Protein AF-A0AAD7H8D3-F1 (afdb_monomer_lite)

Sequence (164 aa):
MPPPRSPSPEPQPSSPSSSHLSPALSASSADGLLRPGVLNLGSTLPSRDCRSNPPMERGTEEVPCKGLQLVFPLGENHHIGYPFGLHSHRSLPWDYYSEGDRFYLRSTTCSKTTSADSAICSKCNKIRNNDIFKNIVDRIAHGVNENTLLMYYPIGGLVTKIRR

Foldseek 3Di:
DDDDDDDDDDDDDDDDDDDDDDDDDDDDDDDDDDDDDDDDDDDDDDDDDPPPDPPPPPPQDKDFAQFAWDDFDPPDACQQQFLPLCVVVDDDQWDWDDDPRIIHTAGPPAPRIDGPVDNHDPRSVCCVVDPVSVVSNVCRVPNDDPPDDSSSHGNNRVVVVVVD

Radius of gyration: 29.42 Å; chains: 1; bounding box: 66×77×77 Å

Structure (mmCIF, N/CA/C/O backbone):
data_AF-A0AAD7H8D3-F1
#
_entry.id   AF-A0AAD7H8D3-F1
#
loop_
_atom_site.group_PDB
_atom_site.id
_atom_site.type_symbol
_atom_site.label_atom_id
_atom_site.label_alt_id
_atom_site.label_comp_id
_atom_site.label_asym_id
_atom_site.label_entity_id
_atom_site.label_seq_id
_atom_site.pdbx_PDB_ins_code
_atom_site.Cartn_x
_atom_site.Cartn_y
_atom_site.Cartn_z
_atom_site.occupancy
_atom_site.B_iso_or_equiv
_atom_site.auth_seq_id
_atom_site.auth_comp_id
_atom_site.auth_asym_id
_atom_site.auth_atom_id
_atom_site.pdbx_PDB_model_num
ATOM 1 N N . MET A 1 1 ? 23.501 32.702 -41.544 1.00 57.81 1 MET A N 1
ATOM 2 C CA . MET A 1 1 ? 22.822 31.839 -40.551 1.00 57.81 1 MET A CA 1
ATOM 3 C C . MET A 1 1 ? 21.992 30.821 -41.319 1.00 57.81 1 MET A C 1
ATOM 5 O O . MET A 1 1 ? 21.216 31.256 -42.161 1.00 57.81 1 MET A O 1
ATOM 9 N N . PRO A 1 2 ? 22.203 29.509 -41.138 1.00 61.38 2 PRO A N 1
ATOM 10 C CA . PRO A 1 2 ? 21.401 28.496 -41.819 1.00 61.38 2 PRO A CA 1
ATOM 11 C C . PRO A 1 2 ? 19.990 28.406 -41.202 1.00 61.38 2 PRO A C 1
ATOM 13 O O . PRO A 1 2 ? 19.844 28.661 -40.004 1.00 61.38 2 PRO A O 1
ATOM 16 N N . PRO A 1 3 ? 18.957 28.067 -41.995 1.00 70.81 3 PRO A N 1
ATOM 17 C CA . PRO A 1 3 ? 17.587 27.961 -41.504 1.00 70.81 3 PRO A CA 1
ATOM 18 C C . PRO A 1 3 ? 17.390 26.724 -40.605 1.00 70.81 3 PRO A C 1
ATOM 20 O O . PRO A 1 3 ? 18.107 25.728 -40.755 1.00 70.81 3 PRO A O 1
ATOM 23 N N . PRO A 1 4 ? 16.417 26.768 -39.676 1.00 64.62 4 PRO A N 1
ATOM 24 C CA . PRO A 1 4 ? 16.114 25.651 -38.789 1.00 64.62 4 PRO A CA 1
ATOM 25 C C . PRO A 1 4 ? 15.555 24.460 -39.580 1.00 64.62 4 PRO A C 1
ATOM 27 O O . PRO A 1 4 ? 14.672 24.614 -40.423 1.00 64.62 4 PRO A O 1
ATOM 30 N N . ARG A 1 5 ? 16.084 23.261 -39.306 1.00 72.00 5 ARG A N 1
ATOM 31 C CA . ARG A 1 5 ? 15.599 22.003 -39.891 1.00 72.00 5 ARG A CA 1
ATOM 32 C C . ARG A 1 5 ? 14.234 21.641 -39.308 1.00 72.00 5 ARG A C 1
ATOM 34 O O . ARG A 1 5 ? 14.052 21.670 -38.094 1.00 72.00 5 ARG A O 1
ATOM 41 N N . SER A 1 6 ? 13.308 21.264 -40.184 1.00 77.19 6 SER A N 1
ATOM 42 C CA . SER A 1 6 ? 11.992 20.741 -39.816 1.00 77.19 6 SER A CA 1
ATOM 43 C C . SER A 1 6 ? 12.104 19.410 -39.053 1.00 77.19 6 SER A C 1
ATOM 45 O O . SER A 1 6 ? 12.984 18.603 -39.374 1.00 77.19 6 SER A O 1
ATOM 47 N N . PRO A 1 7 ? 11.229 19.159 -38.062 1.00 70.25 7 PRO A N 1
ATOM 48 C CA . PRO A 1 7 ? 11.224 17.910 -37.308 1.00 70.25 7 PRO A CA 1
ATOM 49 C C . PRO A 1 7 ? 10.750 16.733 -38.175 1.00 70.25 7 PRO A C 1
ATOM 51 O O . PRO A 1 7 ? 9.830 16.869 -38.981 1.00 70.25 7 PRO A O 1
ATOM 54 N N . SER A 1 8 ? 11.408 15.581 -38.014 1.00 77.44 8 SER A N 1
ATOM 55 C CA . SER A 1 8 ? 11.039 14.323 -38.677 1.00 77.44 8 SER A CA 1
ATOM 56 C C . SER A 1 8 ? 9.802 13.688 -38.028 1.00 77.44 8 SER A C 1
ATOM 58 O O . SER A 1 8 ? 9.635 13.825 -36.815 1.00 77.44 8 SER A O 1
ATOM 60 N N . PRO A 1 9 ? 8.951 12.990 -38.802 1.00 71.44 9 PRO A N 1
ATOM 61 C CA . PRO A 1 9 ? 7.746 12.356 -38.281 1.00 71.44 9 PRO A CA 1
ATOM 62 C C . PRO A 1 9 ? 8.065 11.155 -37.378 1.00 71.44 9 PRO A C 1
ATOM 64 O O . PRO A 1 9 ? 8.954 10.352 -37.664 1.00 71.44 9 PRO A O 1
ATOM 67 N N . GLU A 1 10 ? 7.309 11.063 -36.286 1.00 72.69 10 GLU A N 1
ATOM 68 C CA . GLU A 1 10 ? 7.399 10.047 -35.237 1.00 72.69 10 GLU A CA 1
ATOM 69 C C . GLU A 1 10 ? 6.831 8.692 -35.720 1.00 72.69 10 GLU A C 1
ATOM 71 O O . GLU A 1 10 ? 5.764 8.669 -36.344 1.00 72.69 10 GLU A O 1
ATOM 76 N N . PRO A 1 11 ? 7.512 7.555 -35.476 1.00 64.94 11 PRO A N 1
ATOM 77 C CA . PRO A 1 11 ? 7.037 6.246 -35.912 1.00 64.94 11 PRO A CA 1
ATOM 78 C C . PRO A 1 11 ? 5.901 5.733 -35.015 1.00 64.94 11 PRO A C 1
ATOM 80 O O . PRO A 1 11 ? 6.026 5.690 -33.792 1.00 64.94 11 PRO A O 1
ATOM 83 N N . GLN A 1 12 ? 4.794 5.305 -35.629 1.00 67.69 12 GLN A N 1
ATOM 84 C CA . GLN A 1 12 ? 3.650 4.742 -34.909 1.00 67.69 12 GLN A CA 1
ATOM 85 C C . GLN A 1 12 ? 3.912 3.298 -34.435 1.00 67.69 12 GLN A C 1
ATOM 87 O O . GLN A 1 12 ? 4.454 2.498 -35.203 1.00 67.69 12 GLN A O 1
ATOM 92 N N . PRO A 1 13 ? 3.489 2.926 -33.210 1.00 60.50 13 PRO A N 1
ATOM 93 C CA . PRO A 1 13 ? 3.634 1.567 -32.699 1.00 60.50 13 PRO A CA 1
ATOM 94 C C . PRO A 1 13 ? 2.589 0.614 -33.297 1.00 60.50 13 PRO A C 1
ATOM 96 O O . PRO A 1 13 ? 1.386 0.882 -33.294 1.00 60.50 13 PRO A O 1
ATOM 99 N N . SER A 1 14 ? 3.063 -0.530 -33.788 1.00 67.38 14 SER A N 1
ATOM 100 C CA . SER A 1 14 ? 2.260 -1.642 -34.292 1.00 67.38 14 SER A CA 1
ATOM 101 C C . SER A 1 14 ? 1.615 -2.442 -33.152 1.00 67.38 14 SER A C 1
ATOM 103 O O . SER A 1 14 ? 2.239 -2.748 -32.137 1.00 67.38 14 SER A O 1
ATOM 105 N N . SER A 1 15 ? 0.337 -2.785 -33.321 1.00 62.00 15 SER A N 1
ATOM 106 C CA . SER A 1 15 ? -0.460 -3.552 -32.356 1.00 62.00 15 SER A CA 1
ATOM 107 C C . SER A 1 15 ? -0.058 -5.038 -32.314 1.00 62.00 15 SER A C 1
ATOM 109 O O . SER A 1 15 ? 0.189 -5.621 -33.373 1.00 62.00 15 SER A O 1
ATOM 111 N N . PRO A 1 16 ? -0.051 -5.699 -31.140 1.00 58.41 16 PRO A N 1
ATOM 112 C CA . PRO A 1 16 ? 0.178 -7.138 -31.060 1.00 58.41 16 PRO A CA 1
ATOM 113 C C . PRO A 1 16 ? -1.089 -7.955 -31.364 1.00 58.41 16 PRO A C 1
ATOM 115 O O . PRO A 1 16 ? -2.192 -7.648 -30.910 1.00 58.41 16 PRO A O 1
ATOM 118 N N . SER A 1 17 ? -0.891 -9.027 -32.135 1.00 51.94 17 SER A N 1
ATOM 119 C CA . SER A 1 17 ? -1.899 -10.017 -32.527 1.00 51.94 17 SER A CA 1
ATOM 120 C C . SER A 1 17 ? -2.331 -10.896 -31.347 1.00 51.94 17 SER A C 1
ATOM 122 O O . SER A 1 17 ? -1.497 -11.477 -30.656 1.00 51.94 17 SER A O 1
ATOM 124 N N . SER A 1 18 ? -3.645 -11.023 -31.148 1.00 52.94 18 SER A N 1
ATOM 125 C CA . SER A 1 18 ? -4.264 -11.983 -30.225 1.00 52.94 18 SER A CA 1
ATOM 126 C C . SER A 1 18 ? -4.347 -13.365 -30.857 1.00 52.94 18 SER A C 1
ATOM 128 O O . SER A 1 18 ? -4.858 -13.491 -31.968 1.00 52.94 18 SER A O 1
ATOM 130 N N . SER A 1 19 ? -3.938 -14.404 -30.125 1.00 53.53 19 SER A N 1
ATOM 131 C CA . SER A 1 19 ? -4.224 -15.781 -30.532 1.00 53.53 19 SER A CA 1
ATOM 132 C C . SER A 1 19 ? -4.424 -16.730 -29.340 1.00 53.53 19 SER A C 1
ATOM 134 O O . SER A 1 19 ? -3.550 -16.859 -28.492 1.00 53.53 19 SER A O 1
ATOM 136 N N . HIS A 1 20 ? -5.560 -17.437 -29.399 1.00 45.66 20 HIS A N 1
ATOM 137 C CA . HIS A 1 20 ? -5.840 -18.805 -28.927 1.00 45.66 20 HIS A CA 1
ATOM 138 C C . HIS A 1 20 ? -6.206 -19.106 -27.454 1.00 45.66 20 HIS A C 1
ATOM 140 O O . HIS A 1 20 ? -5.366 -19.333 -26.595 1.00 45.66 20 HIS A O 1
ATOM 146 N N . LEU A 1 21 ? -7.531 -19.172 -27.233 1.00 43.06 21 LEU A N 1
ATOM 147 C CA . LEU A 1 21 ? -8.365 -20.369 -26.959 1.00 43.06 21 LEU A CA 1
ATOM 148 C C . LEU A 1 21 ? -7.903 -21.437 -25.932 1.00 43.06 21 LEU A C 1
ATOM 150 O O . LEU A 1 21 ? -6.868 -22.075 -26.080 1.00 43.06 21 LEU A O 1
ATOM 154 N N . SER A 1 22 ? -8.803 -21.683 -24.965 1.00 44.03 22 SER A N 1
ATOM 155 C CA . SER A 1 22 ? -8.887 -22.753 -23.939 1.00 44.03 22 SER A CA 1
ATOM 156 C C . SER A 1 22 ? -9.040 -24.184 -24.528 1.00 44.03 22 SER A C 1
ATOM 158 O O . SER A 1 22 ? -9.211 -24.280 -25.745 1.00 44.03 22 SER A O 1
ATOM 160 N N . PRO A 1 23 ? -9.052 -25.302 -23.742 1.00 52.81 23 PRO A N 1
ATOM 161 C CA . PRO A 1 23 ? -10.230 -25.683 -22.926 1.00 52.81 23 PRO A CA 1
ATOM 162 C C . PRO A 1 23 ? -9.990 -26.558 -21.657 1.00 52.81 23 PRO A C 1
ATOM 164 O O . PRO A 1 23 ? -8.878 -26.929 -21.299 1.00 52.81 23 PRO A O 1
ATOM 167 N N . ALA A 1 24 ? -11.120 -26.833 -20.992 1.00 48.88 24 ALA A N 1
ATOM 168 C CA . ALA A 1 24 ? -11.389 -27.468 -19.697 1.00 48.88 24 ALA A CA 1
ATOM 169 C C . ALA A 1 24 ? -11.235 -29.005 -19.598 1.00 48.88 24 ALA A C 1
ATOM 171 O O . ALA A 1 24 ? -11.284 -29.695 -20.610 1.00 48.88 24 ALA A O 1
ATOM 172 N N . LEU A 1 25 ? -11.212 -29.522 -18.353 1.00 43.22 25 LEU A N 1
ATOM 173 C CA . LEU A 1 25 ? -11.571 -30.897 -17.935 1.00 43.22 25 LEU A CA 1
ATOM 174 C C . LEU A 1 25 ? -12.225 -30.827 -16.525 1.00 43.22 25 LEU A C 1
ATOM 176 O O . LEU A 1 25 ? -11.619 -30.268 -15.616 1.00 43.22 25 LEU A O 1
ATOM 180 N N . SER A 1 26 ? -13.540 -31.074 -16.381 1.00 39.09 26 SER A N 1
ATOM 181 C CA . SER A 1 26 ? -14.230 -32.349 -16.021 1.00 39.09 26 SER A CA 1
ATOM 182 C C . SER A 1 26 ? -14.146 -32.695 -14.515 1.00 39.09 26 SER A C 1
ATOM 184 O O . SER A 1 26 ? -13.050 -32.862 -14.002 1.00 39.09 26 SER A O 1
ATOM 186 N N . ALA A 1 27 ? -15.245 -32.588 -13.737 1.00 37.81 27 ALA A N 1
ATOM 187 C CA . ALA A 1 27 ? -16.221 -33.648 -13.349 1.00 37.81 27 ALA A CA 1
ATOM 188 C C . ALA A 1 27 ? -15.572 -34.786 -12.515 1.00 37.81 27 ALA A C 1
ATOM 190 O O . ALA A 1 27 ? -14.483 -35.216 -12.850 1.00 37.81 27 ALA A O 1
ATOM 191 N N . SER A 1 28 ? -16.106 -35.395 -11.451 1.00 40.06 28 SER A N 1
ATOM 192 C CA . SER A 1 28 ? -17.430 -35.566 -10.836 1.00 40.06 28 SER A CA 1
ATOM 193 C C . SER A 1 28 ? -17.193 -36.275 -9.479 1.00 40.06 28 SER A C 1
ATOM 195 O O . SER A 1 28 ? -16.162 -36.937 -9.345 1.00 40.06 28 SER A O 1
ATOM 197 N N . SER A 1 29 ? -18.119 -36.223 -8.514 1.00 40.94 29 SER A N 1
ATOM 198 C CA . SER A 1 29 ? -18.675 -37.433 -7.860 1.00 40.94 29 SER A CA 1
ATOM 199 C C . SER A 1 29 ? -19.626 -37.076 -6.719 1.00 40.94 29 SER A C 1
ATOM 201 O O . SER A 1 29 ? -19.278 -36.366 -5.776 1.00 40.94 29 SER A O 1
ATOM 203 N N . ALA A 1 30 ? -20.839 -37.596 -6.863 1.00 44.75 30 ALA A N 1
ATOM 204 C CA . ALA A 1 30 ? -21.913 -37.623 -5.893 1.00 44.75 30 ALA A CA 1
ATOM 205 C C . ALA A 1 30 ? -21.845 -38.903 -5.035 1.00 44.75 30 ALA A C 1
ATOM 207 O O . ALA A 1 30 ? -21.009 -39.775 -5.258 1.00 44.75 30 ALA A O 1
ATOM 208 N N . ASP A 1 31 ? -22.819 -38.988 -4.131 1.00 39.28 31 ASP A N 1
ATOM 209 C CA . ASP A 1 31 ? -23.344 -40.169 -3.441 1.00 39.28 31 ASP A CA 1
ATOM 210 C C . ASP A 1 31 ? -22.782 -40.543 -2.063 1.00 39.28 31 ASP A C 1
ATOM 212 O O . ASP A 1 31 ? -21.634 -40.926 -1.864 1.00 39.28 31 ASP A O 1
ATOM 216 N N . GLY A 1 32 ? -23.697 -40.467 -1.092 1.00 38.75 32 GLY A N 1
ATOM 217 C CA . GLY A 1 32 ? -23.518 -40.862 0.300 1.00 38.75 32 GLY A CA 1
ATOM 218 C C . GLY A 1 32 ? -24.808 -40.710 1.110 1.00 38.75 32 GLY A C 1
ATOM 219 O O . GLY A 1 32 ? -24.802 -40.129 2.191 1.00 38.75 32 GLY A O 1
ATOM 220 N N . LEU A 1 33 ? -25.934 -41.181 0.565 1.00 47.28 33 LEU A N 1
ATOM 221 C CA . LEU A 1 33 ? -27.169 -41.443 1.311 1.00 47.28 33 LEU A CA 1
ATOM 222 C C . LEU A 1 33 ? -26.961 -42.663 2.216 1.00 47.28 33 LEU A C 1
ATOM 224 O O . LEU A 1 33 ? -26.525 -43.691 1.714 1.00 47.28 33 LEU A O 1
ATOM 228 N N . LEU A 1 34 ? -27.333 -42.556 3.500 1.00 44.19 34 LEU A N 1
ATOM 229 C CA . LEU A 1 34 ? -28.032 -43.587 4.294 1.00 44.19 34 LEU A CA 1
ATOM 230 C C . LEU A 1 34 ? -28.305 -43.067 5.725 1.00 44.19 34 LEU A C 1
ATOM 232 O O . LEU A 1 34 ? -27.407 -42.952 6.553 1.00 44.19 34 LEU A O 1
ATOM 236 N N . ARG A 1 35 ? -29.581 -42.776 6.018 1.00 49.53 35 ARG A N 1
ATOM 237 C CA . ARG A 1 35 ? -30.167 -42.780 7.377 1.00 49.53 35 ARG A CA 1
ATOM 238 C C . ARG A 1 35 ? -30.917 -44.102 7.547 1.00 49.53 35 ARG A C 1
ATOM 240 O O . ARG A 1 35 ? -31.523 -44.551 6.573 1.00 49.53 35 ARG A O 1
ATOM 247 N N . PRO A 1 36 ? -30.955 -44.684 8.757 1.00 47.84 36 PRO A N 1
ATOM 248 C CA . PRO A 1 36 ? -32.278 -44.994 9.324 1.00 47.84 36 PRO A CA 1
ATOM 249 C C . PRO A 1 36 ? -32.379 -44.987 10.868 1.00 47.84 36 PRO A C 1
ATOM 251 O O . PRO A 1 36 ? -31.432 -45.333 11.565 1.00 47.84 36 PRO A O 1
ATOM 254 N N . GLY A 1 37 ? -33.602 -44.716 11.359 1.00 37.62 37 GLY A N 1
ATOM 255 C CA . GLY A 1 37 ? -34.112 -45.044 12.710 1.00 37.62 37 GLY A CA 1
ATOM 256 C C . GLY A 1 37 ? -33.618 -44.119 13.832 1.00 37.62 37 GLY A C 1
ATOM 257 O O . GLY A 1 37 ? -32.506 -43.632 13.777 1.00 37.62 37 GLY A O 1
ATOM 258 N N . VAL A 1 38 ? -34.354 -43.792 14.896 1.00 46.44 38 VAL A N 1
ATOM 259 C CA . VAL A 1 38 ? -35.395 -44.531 15.621 1.00 46.44 38 VAL A CA 1
ATOM 260 C C . VAL A 1 38 ? -36.276 -43.526 16.390 1.00 46.44 38 VAL A C 1
ATOM 262 O O . VAL A 1 38 ? -35.802 -42.491 16.856 1.00 46.44 38 VAL A O 1
ATOM 265 N N . LEU A 1 39 ? -37.567 -43.847 16.503 1.00 47.25 39 LEU A N 1
ATOM 266 C CA . LEU A 1 39 ? -38.576 -43.188 17.335 1.00 47.25 39 LEU A CA 1
ATOM 267 C C . LEU A 1 39 ? -38.239 -43.345 18.826 1.00 47.25 39 LEU A C 1
ATOM 269 O O . LEU A 1 39 ? -37.993 -44.467 19.259 1.00 47.25 39 LEU A O 1
ATOM 273 N N . ASN A 1 40 ? -38.350 -42.289 19.639 1.00 43.34 40 ASN A N 1
ATOM 274 C CA . ASN A 1 40 ? -38.779 -42.518 21.016 1.00 43.34 40 ASN A CA 1
ATOM 275 C C . ASN A 1 40 ? -39.572 -41.368 21.635 1.00 43.34 40 ASN A C 1
ATOM 277 O O . ASN A 1 40 ? -39.288 -40.186 21.450 1.00 43.34 40 ASN A O 1
ATOM 281 N N . LEU A 1 41 ? -40.611 -41.808 22.332 1.00 44.28 41 LEU A N 1
ATOM 282 C CA . LEU A 1 41 ? -41.749 -41.088 22.865 1.00 44.28 41 LEU A CA 1
ATOM 283 C C . LEU A 1 41 ? -41.516 -40.838 24.362 1.00 44.28 41 LEU A C 1
ATOM 285 O O . LEU A 1 41 ? -41.131 -41.756 25.076 1.00 44.28 41 LEU A O 1
ATOM 289 N N . GLY A 1 42 ? -41.845 -39.634 24.833 1.00 44.81 42 GLY A N 1
ATOM 290 C CA . GLY A 1 42 ? -42.304 -39.390 26.203 1.00 44.81 42 GLY A CA 1
ATOM 291 C C . GLY A 1 42 ? -41.255 -39.362 27.316 1.00 44.81 42 GLY A C 1
ATOM 292 O O . GLY A 1 42 ? -40.789 -40.390 27.787 1.00 44.81 42 GLY A O 1
ATOM 293 N N . SER A 1 43 ? -41.003 -38.166 27.849 1.00 41.62 43 SER A N 1
ATOM 294 C CA . SER A 1 43 ? -40.701 -37.951 29.272 1.00 41.62 43 SER A CA 1
ATOM 295 C C . SER A 1 43 ? -40.965 -36.486 29.606 1.00 41.62 43 SER A C 1
ATOM 297 O O . SER A 1 43 ? -40.152 -35.603 29.342 1.00 41.62 43 SER A O 1
ATOM 299 N N . THR A 1 44 ? -42.156 -36.236 30.137 1.00 49.25 44 THR A N 1
ATOM 300 C CA . THR A 1 44 ? -42.629 -34.958 30.664 1.00 49.25 44 THR A CA 1
ATOM 301 C C . THR A 1 44 ? -41.737 -34.533 31.831 1.00 49.25 44 THR A C 1
ATOM 303 O O . THR A 1 44 ? -41.736 -35.183 32.875 1.00 49.25 44 THR A O 1
ATOM 306 N N . LEU A 1 45 ? -40.973 -33.452 31.663 1.00 57.00 45 LEU A N 1
ATOM 307 C CA . LEU A 1 45 ? -40.253 -32.801 32.758 1.00 57.00 45 LEU A CA 1
ATOM 308 C C . L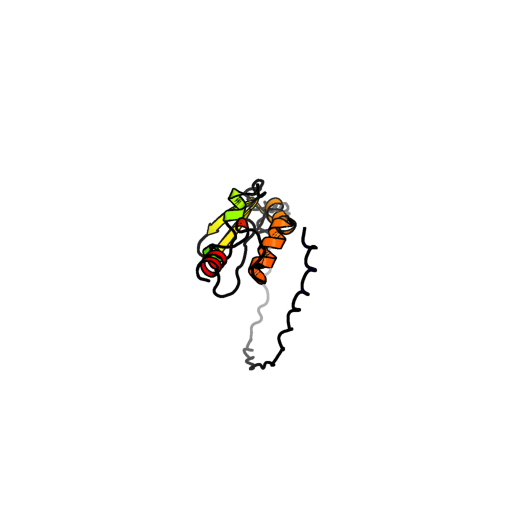EU A 1 45 ? -41.076 -31.624 33.302 1.00 57.00 45 LEU A C 1
ATOM 310 O O . LEU A 1 45 ? -41.753 -30.941 32.529 1.00 57.00 45 LEU A O 1
ATOM 314 N N . PRO A 1 46 ? -41.039 -31.383 34.623 1.00 48.28 46 PRO A N 1
ATOM 315 C CA . PRO A 1 46 ? -41.822 -30.337 35.257 1.00 48.28 46 PRO A CA 1
ATOM 316 C C . PRO A 1 46 ? -41.364 -28.953 34.796 1.00 48.28 46 PRO A C 1
ATOM 318 O O . PRO A 1 46 ? -40.173 -28.636 34.782 1.00 48.28 46 PRO A O 1
ATOM 321 N N . SER A 1 47 ? -42.368 -28.149 34.447 1.00 54.91 47 SER A N 1
ATOM 322 C CA . SER A 1 47 ? -42.316 -26.724 34.140 1.00 54.91 47 SER A CA 1
ATOM 323 C C . SER A 1 47 ? -41.448 -25.979 35.154 1.00 54.91 47 SER A C 1
ATOM 325 O O . SER A 1 47 ? -41.876 -25.697 36.272 1.00 54.91 47 SER A O 1
ATOM 327 N N . ARG A 1 48 ? -40.210 -25.677 34.761 1.00 54.72 48 ARG A N 1
ATOM 328 C CA . ARG A 1 48 ? -39.380 -24.675 35.421 1.00 54.72 48 ARG A CA 1
ATOM 329 C C . ARG A 1 48 ? -39.656 -23.350 34.741 1.00 54.72 48 ARG A C 1
ATOM 331 O O . ARG A 1 48 ? -39.543 -23.245 33.522 1.00 54.72 48 ARG A O 1
ATOM 338 N N . ASP A 1 49 ? -40.050 -22.389 35.561 1.00 54.19 49 ASP A N 1
ATOM 339 C CA . ASP A 1 49 ? -40.359 -21.019 35.194 1.00 54.19 49 ASP A CA 1
ATOM 340 C C . ASP A 1 49 ? -39.436 -20.496 34.096 1.00 54.19 49 ASP A C 1
ATOM 342 O O . ASP A 1 49 ? -38.208 -20.523 34.223 1.00 54.19 49 ASP A O 1
ATOM 346 N N . CYS A 1 50 ? -40.049 -19.966 33.037 1.00 51.88 50 CYS A N 1
ATOM 347 C CA . CYS A 1 50 ? -39.395 -19.097 32.072 1.00 51.88 50 CYS A CA 1
ATOM 348 C C . CYS A 1 50 ? -39.012 -17.795 32.789 1.00 51.88 50 CYS A C 1
ATOM 350 O O . CYS A 1 50 ? -39.601 -16.742 32.550 1.00 51.88 50 CYS A O 1
ATOM 352 N N . ARG A 1 51 ? -38.031 -17.854 33.702 1.00 57.50 51 ARG A N 1
ATOM 353 C CA . ARG A 1 51 ? -37.247 -16.679 34.060 1.00 57.50 51 ARG A CA 1
ATOM 354 C C . ARG A 1 51 ? -36.622 -16.221 32.759 1.00 57.50 51 ARG A C 1
ATOM 356 O O . ARG A 1 51 ? -35.697 -16.846 32.249 1.00 57.50 51 ARG A O 1
ATOM 363 N N . SER A 1 52 ? -37.199 -15.165 32.210 1.00 63.84 52 SER A N 1
ATOM 364 C CA . SER A 1 52 ? -36.609 -14.328 31.187 1.00 63.84 52 SER A CA 1
ATOM 365 C C . SER A 1 52 ? -35.167 -14.049 31.591 1.00 63.84 52 SER A C 1
ATOM 367 O O . SER A 1 52 ? -34.912 -13.215 32.462 1.00 63.84 52 SER A O 1
ATOM 369 N N . ASN A 1 53 ? -34.227 -14.783 30.994 1.00 60.56 53 ASN A N 1
ATOM 370 C CA . ASN A 1 53 ? -32.845 -14.350 30.985 1.00 60.56 53 ASN A CA 1
ATOM 371 C C . ASN A 1 53 ? -32.874 -12.928 30.409 1.00 60.56 53 ASN A C 1
ATOM 373 O O . ASN A 1 53 ? -33.493 -12.738 29.353 1.00 60.56 53 ASN A O 1
ATOM 377 N N . PRO A 1 54 ? -32.287 -11.925 31.085 1.00 66.44 54 PRO A N 1
ATOM 378 C CA . PRO A 1 54 ? -32.099 -10.631 30.448 1.00 66.44 54 PRO A CA 1
ATOM 379 C C . PRO A 1 54 ? -31.390 -10.887 29.111 1.00 66.44 54 PRO A C 1
ATOM 381 O O . PRO A 1 54 ? -30.565 -11.808 29.054 1.00 66.44 54 PRO A O 1
ATOM 384 N N . PRO A 1 55 ? -31.739 -10.167 28.028 1.00 64.69 55 PRO A N 1
ATOM 385 C CA . PRO A 1 55 ? -31.050 -10.321 26.757 1.00 64.69 55 PRO A CA 1
ATOM 386 C C . PRO A 1 55 ? -29.569 -10.145 27.055 1.00 64.69 55 PRO A C 1
ATOM 388 O O . PRO A 1 55 ? -29.146 -9.073 27.476 1.00 64.69 55 PRO A O 1
ATOM 391 N N . MET A 1 56 ? -28.830 -11.251 26.964 1.00 56.09 56 MET A N 1
ATOM 392 C CA . MET A 1 56 ? -27.407 -11.300 27.236 1.00 56.09 56 MET A CA 1
ATOM 393 C C . MET A 1 56 ? -26.810 -10.281 26.283 1.00 56.09 56 MET A C 1
ATOM 395 O O . MET A 1 56 ? -26.820 -10.514 25.071 1.00 56.09 56 MET A O 1
ATOM 399 N N . GLU A 1 57 ? -26.435 -9.111 26.811 1.00 59.53 57 GLU A N 1
ATOM 400 C CA . GLU A 1 57 ? -25.771 -8.088 26.026 1.00 59.53 57 GLU A CA 1
ATOM 401 C C . GLU A 1 57 ? -24.572 -8.788 25.420 1.00 59.53 57 GLU A C 1
ATOM 403 O O . GLU A 1 57 ? -23.663 -9.245 26.118 1.00 59.53 57 GLU A O 1
ATOM 408 N N . ARG A 1 58 ? -24.666 -9.012 24.112 1.00 64.56 58 ARG A N 1
ATOM 409 C CA . ARG A 1 58 ? -23.656 -9.693 23.330 1.00 64.56 58 ARG A CA 1
ATOM 410 C C . ARG A 1 58 ? -22.523 -8.686 23.260 1.00 64.56 58 ARG A C 1
ATOM 412 O O . ARG A 1 58 ? -22.494 -7.871 22.343 1.00 64.56 58 ARG A O 1
ATOM 419 N N . GLY A 1 59 ? -21.701 -8.663 24.311 1.00 65.88 59 GLY A N 1
ATOM 420 C CA . GLY A 1 59 ? -20.539 -7.800 24.408 1.00 65.88 59 GLY A CA 1
ATOM 421 C C . GLY A 1 59 ? -19.793 -7.946 23.099 1.00 65.88 59 GLY A C 1
ATOM 422 O O . GLY A 1 59 ? -19.455 -9.062 22.704 1.00 65.88 59 GLY A O 1
ATOM 423 N N . THR A 1 60 ? -19.675 -6.847 22.363 1.00 75.81 60 THR A N 1
ATOM 424 C CA . THR A 1 60 ? -18.994 -6.844 21.077 1.00 75.81 60 THR A CA 1
ATOM 425 C C . THR A 1 60 ? -17.538 -7.141 21.372 1.00 75.81 60 THR A C 1
ATOM 427 O O . THR A 1 60 ? -16.805 -6.256 21.805 1.00 75.81 60 THR A O 1
ATOM 430 N N . GLU A 1 61 ? -17.153 -8.406 21.230 1.00 89.31 61 GLU A N 1
ATOM 431 C CA . GLU A 1 61 ? -15.781 -8.832 21.433 1.00 89.31 61 GLU A CA 1
ATOM 432 C C . GLU A 1 61 ? -14.917 -8.047 20.444 1.00 89.31 61 GLU A C 1
ATOM 434 O O . GLU A 1 61 ? -15.100 -8.115 19.224 1.00 89.31 61 GLU A O 1
ATOM 439 N N . GLU A 1 62 ? -14.051 -7.194 20.985 1.00 92.56 62 GLU A N 1
ATOM 440 C CA . GLU A 1 62 ? -13.131 -6.410 20.183 1.00 92.56 62 GLU A CA 1
ATOM 441 C C . GLU A 1 62 ? -11.912 -7.263 19.859 1.00 92.56 62 GLU A C 1
ATOM 443 O O . GLU A 1 62 ? -11.229 -7.773 20.747 1.00 92.56 62 GLU A O 1
ATOM 448 N N . VAL A 1 63 ? -11.608 -7.383 18.572 1.00 94.44 63 VAL A N 1
ATOM 449 C CA . VAL A 1 63 ? -10.437 -8.104 18.078 1.00 94.44 63 VAL A CA 1
ATOM 450 C C . VAL A 1 63 ? -9.404 -7.120 17.516 1.00 94.44 63 VAL A C 1
ATOM 452 O O . VAL A 1 63 ? -9.768 -6.038 17.039 1.00 94.44 63 VAL A O 1
ATOM 455 N N . PRO A 1 64 ? -8.097 -7.444 17.538 1.00 95.75 64 PRO A N 1
ATOM 456 C CA . PRO A 1 64 ? -7.072 -6.582 16.955 1.00 95.75 64 PRO A CA 1
ATOM 457 C C . PRO A 1 64 ? -7.274 -6.355 15.449 1.00 95.75 64 PRO A C 1
ATOM 459 O O . PRO A 1 64 ? -7.426 -7.290 14.664 1.00 95.75 64 PRO A O 1
ATOM 462 N N . CYS A 1 65 ? -7.205 -5.098 15.012 1.00 97.00 65 CYS A N 1
ATOM 463 C CA . CYS A 1 65 ? -7.296 -4.730 13.604 1.00 97.00 65 CYS A CA 1
ATOM 464 C C . CYS A 1 65 ? -5.960 -4.985 12.894 1.00 97.00 65 CYS A C 1
ATOM 466 O O . CYS A 1 65 ? -5.022 -4.186 13.003 1.00 97.00 65 CYS A O 1
ATOM 468 N N . LYS A 1 66 ? -5.913 -6.026 12.056 1.00 96.00 66 LYS A N 1
ATOM 469 C CA . LYS A 1 66 ? -4.757 -6.300 11.185 1.00 96.00 66 LYS A CA 1
ATOM 470 C C . LYS A 1 66 ? -4.577 -5.234 10.095 1.00 96.00 66 LYS A C 1
ATOM 472 O O . LYS A 1 66 ? -3.461 -4.922 9.696 1.00 96.00 66 LYS A O 1
ATOM 477 N N . GLY A 1 67 ? -5.653 -4.590 9.657 1.00 97.75 67 GLY A N 1
ATOM 478 C CA . GLY A 1 67 ? -5.596 -3.619 8.564 1.00 97.75 67 GLY A CA 1
ATOM 479 C C . GLY A 1 67 ? -5.902 -4.256 7.212 1.00 97.75 67 GLY A C 1
ATOM 480 O O . GLY A 1 67 ? -6.506 -5.324 7.137 1.00 97.75 67 GLY A O 1
ATOM 481 N N . LEU A 1 68 ? -5.558 -3.555 6.137 1.00 98.06 68 LEU A N 1
ATOM 482 C CA . LEU A 1 68 ? -5.883 -3.949 4.773 1.00 98.06 68 LEU A CA 1
ATOM 483 C C . LEU A 1 68 ? -4.819 -4.896 4.225 1.00 98.06 68 LEU A C 1
ATOM 485 O O . LEU A 1 68 ? -3.706 -4.465 3.943 1.00 98.06 68 LEU A O 1
ATOM 489 N N . GLN A 1 69 ? -5.169 -6.167 4.036 1.00 97.69 69 GLN A N 1
ATOM 490 C CA . GLN A 1 69 ? -4.292 -7.109 3.345 1.00 97.69 69 GLN A CA 1
ATOM 491 C C . GLN A 1 69 ? -4.189 -6.748 1.859 1.00 97.69 69 GLN A C 1
ATOM 493 O O . GLN A 1 69 ? -5.209 -6.541 1.195 1.00 97.69 69 GLN A O 1
ATOM 498 N N . LEU A 1 70 ? -2.963 -6.707 1.345 1.00 97.75 70 LEU A N 1
ATOM 499 C CA . LEU A 1 70 ? -2.669 -6.555 -0.075 1.00 97.75 70 LEU A CA 1
ATOM 500 C C . LEU A 1 70 ? -2.169 -7.896 -0.621 1.00 97.75 70 LEU A C 1
ATOM 502 O O . LEU A 1 70 ? -1.297 -8.532 -0.028 1.00 97.75 70 LEU A O 1
ATOM 506 N N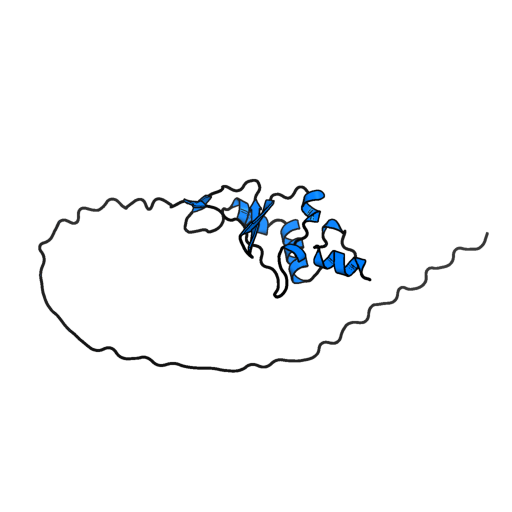 . VAL A 1 71 ? -2.757 -8.328 -1.732 1.00 96.88 71 VAL A N 1
ATOM 507 C CA . VAL A 1 71 ? -2.467 -9.612 -2.379 1.00 96.88 71 VAL A CA 1
ATOM 508 C C . VAL A 1 71 ? -1.699 -9.348 -3.668 1.00 96.88 71 VAL A C 1
ATOM 510 O O . VAL A 1 71 ? -2.008 -8.395 -4.382 1.00 96.88 71 VAL A O 1
ATOM 513 N N . PHE A 1 72 ? -0.701 -10.184 -3.942 1.00 96.62 72 PHE A N 1
ATOM 514 C CA . PHE A 1 72 ? 0.171 -10.079 -5.110 1.00 96.62 72 PHE A CA 1
ATOM 515 C C . PHE A 1 72 ? -0.148 -11.196 -6.118 1.00 96.62 72 PHE A C 1
ATOM 517 O O . PHE A 1 72 ? -0.646 -12.249 -5.703 1.00 96.62 72 PHE A O 1
ATOM 524 N N . PRO A 1 73 ? 0.112 -10.982 -7.422 1.00 95.12 73 PRO A N 1
ATOM 525 C CA . PRO A 1 73 ? -0.023 -12.016 -8.443 1.00 95.12 73 PRO A CA 1
ATOM 526 C C . PRO A 1 73 ? 0.821 -13.260 -8.141 1.00 95.12 73 PRO A C 1
ATOM 528 O O . PRO A 1 73 ? 1.793 -13.215 -7.386 1.00 95.12 73 PRO A O 1
ATOM 531 N N . LEU A 1 74 ? 0.461 -14.387 -8.760 1.00 93.88 74 LEU A N 1
ATOM 532 C CA . LEU A 1 74 ? 1.198 -15.638 -8.591 1.00 93.88 74 LEU A CA 1
ATOM 533 C C . LEU A 1 74 ? 2.663 -15.471 -9.023 1.00 93.88 74 LEU A C 1
ATOM 535 O O . LEU A 1 74 ? 2.943 -14.948 -10.097 1.00 93.88 74 LEU A O 1
ATOM 539 N N . GLY A 1 75 ? 3.591 -15.952 -8.194 1.00 92.06 75 GLY A N 1
ATOM 540 C CA . GLY A 1 75 ? 5.031 -15.825 -8.441 1.00 92.06 75 GLY A CA 1
ATOM 541 C C . GLY A 1 75 ? 5.627 -14.486 -7.999 1.00 92.06 75 GLY A C 1
ATOM 542 O O . GLY A 1 75 ? 6.849 -14.352 -7.976 1.00 92.06 75 GLY A O 1
ATOM 543 N N . GLU A 1 76 ? 4.798 -13.529 -7.579 1.00 93.69 76 GLU A N 1
ATOM 544 C CA . GLU A 1 76 ? 5.243 -12.290 -6.953 1.00 93.69 76 GLU A CA 1
ATOM 545 C C . GLU A 1 76 ? 5.050 -12.314 -5.436 1.00 93.69 76 GLU A C 1
ATOM 547 O O . GLU A 1 76 ? 4.295 -13.104 -4.870 1.00 93.69 76 GLU A O 1
ATOM 552 N N . ASN A 1 77 ? 5.762 -11.424 -4.750 1.00 95.31 77 ASN A N 1
ATOM 553 C CA . ASN A 1 77 ? 5.581 -11.193 -3.327 1.00 95.31 77 ASN A CA 1
ATOM 554 C C . ASN A 1 77 ? 5.765 -9.710 -3.004 1.00 95.31 77 ASN A C 1
ATOM 556 O O . ASN A 1 77 ? 6.247 -8.914 -3.814 1.00 95.31 77 ASN A O 1
ATOM 560 N N . HIS A 1 78 ? 5.410 -9.347 -1.779 1.00 96.44 78 HIS A N 1
ATOM 561 C CA . HIS A 1 78 ? 5.428 -7.960 -1.345 1.00 96.44 78 HIS A CA 1
ATOM 562 C C . HIS A 1 78 ? 6.816 -7.309 -1.372 1.00 96.44 78 HIS A C 1
ATOM 564 O O . HIS A 1 78 ? 6.898 -6.102 -1.579 1.00 96.44 78 HIS A O 1
ATOM 570 N N . HIS A 1 79 ? 7.901 -8.076 -1.223 1.00 95.31 79 HIS A N 1
ATOM 571 C CA . HIS A 1 79 ? 9.263 -7.539 -1.264 1.00 95.31 79 HIS A CA 1
ATOM 572 C C . HIS A 1 79 ? 9.651 -7.028 -2.653 1.00 95.31 79 HIS A C 1
ATOM 574 O O . HIS A 1 79 ? 10.409 -6.066 -2.761 1.00 95.31 79 HIS A O 1
ATOM 580 N N . ILE A 1 80 ? 9.133 -7.656 -3.712 1.00 95.12 80 ILE A N 1
ATOM 581 C CA . ILE A 1 80 ? 9.484 -7.313 -5.096 1.00 95.12 80 ILE A CA 1
ATOM 582 C C . ILE A 1 80 ? 8.384 -6.576 -5.853 1.00 95.12 80 ILE A C 1
ATOM 584 O O . ILE A 1 80 ? 8.714 -5.974 -6.873 1.00 95.12 80 ILE A O 1
ATOM 588 N N . GLY A 1 81 ? 7.137 -6.615 -5.364 1.00 95.44 81 GLY A N 1
ATOM 589 C CA . GLY A 1 81 ? 5.959 -6.031 -6.014 1.00 95.44 81 GLY A CA 1
ATOM 590 C C . GLY A 1 81 ? 5.445 -4.731 -5.380 1.00 95.44 81 GLY A C 1
ATOM 591 O O . GLY A 1 81 ? 4.779 -3.950 -6.055 1.00 95.44 81 GLY A O 1
ATOM 592 N N . TYR A 1 82 ? 5.756 -4.437 -4.109 1.00 97.56 82 TYR A N 1
ATOM 593 C CA . TYR A 1 82 ? 5.310 -3.189 -3.471 1.00 97.56 82 TYR A CA 1
ATOM 594 C C . TYR A 1 82 ? 6.306 -2.031 -3.699 1.00 97.56 82 TYR A C 1
ATOM 596 O O . TYR A 1 82 ? 7.514 -2.207 -3.508 1.00 97.56 82 TYR A O 1
ATOM 604 N N . PRO A 1 83 ? 5.847 -0.816 -4.065 1.00 96.75 83 PRO A N 1
ATOM 605 C CA . PRO A 1 83 ? 6.726 0.327 -4.312 1.00 96.75 83 PRO A CA 1
ATOM 606 C C . PRO A 1 83 ? 7.137 1.028 -3.006 1.00 96.75 83 PRO A C 1
ATOM 608 O O . PRO A 1 83 ? 6.657 2.116 -2.682 1.00 96.75 83 PRO A O 1
ATOM 611 N N . PHE A 1 84 ? 8.050 0.420 -2.241 1.00 96.25 84 PHE A N 1
ATOM 612 C CA . PHE A 1 84 ? 8.506 0.956 -0.946 1.00 96.25 84 PHE A CA 1
ATOM 613 C C . PHE A 1 84 ? 9.054 2.387 -1.027 1.00 96.25 84 PHE A C 1
ATOM 615 O O . PHE A 1 84 ? 8.824 3.177 -0.113 1.00 96.25 84 PHE A O 1
ATOM 622 N N . GLY A 1 85 ? 9.708 2.749 -2.138 1.00 94.62 85 GLY A N 1
ATOM 623 C CA . GLY A 1 85 ? 10.270 4.088 -2.348 1.00 94.62 85 GLY A CA 1
ATOM 624 C C . GLY A 1 85 ? 9.240 5.220 -2.279 1.00 94.62 85 GLY A C 1
ATOM 625 O O . GLY A 1 85 ? 9.603 6.371 -2.029 1.00 94.62 85 GLY A O 1
ATOM 626 N N . LEU A 1 86 ? 7.952 4.908 -2.436 1.00 95.56 86 LEU A N 1
ATOM 627 C CA . LEU A 1 86 ? 6.881 5.887 -2.329 1.00 95.56 86 LEU A CA 1
ATOM 628 C C . LEU A 1 86 ? 6.772 6.493 -0.923 1.00 95.56 86 LEU A C 1
ATOM 630 O O . LEU A 1 86 ? 6.492 7.684 -0.807 1.00 95.56 86 LEU A O 1
ATOM 634 N N . HIS A 1 87 ? 7.054 5.711 0.125 1.00 95.38 87 HIS A N 1
ATOM 635 C CA . HIS A 1 87 ? 7.028 6.177 1.520 1.00 95.38 87 HIS A CA 1
ATOM 636 C C . HIS A 1 87 ? 8.118 7.209 1.827 1.00 95.38 87 HIS A C 1
ATOM 638 O O . HIS A 1 87 ? 7.946 8.035 2.715 1.00 95.38 87 HIS A O 1
ATOM 644 N N . SER A 1 88 ? 9.221 7.215 1.073 1.00 94.06 88 SER A N 1
ATOM 645 C CA . SER A 1 88 ? 10.286 8.218 1.226 1.00 94.06 88 SER A CA 1
ATOM 646 C C . SER A 1 88 ? 9.965 9.549 0.539 1.00 94.06 88 SER A C 1
ATOM 648 O O . SER A 1 88 ? 10.562 10.566 0.872 1.00 94.06 88 SER A O 1
ATOM 650 N N . HIS A 1 89 ? 9.042 9.551 -0.428 1.00 94.44 89 HIS A N 1
ATOM 651 C CA . HIS A 1 89 ? 8.755 10.716 -1.278 1.00 94.44 89 HIS A CA 1
ATOM 652 C C . HIS A 1 89 ? 7.363 11.311 -1.051 1.00 94.44 89 HIS A C 1
ATOM 654 O O . HIS A 1 89 ? 7.083 12.431 -1.482 1.00 94.44 89 HIS A O 1
ATOM 660 N N . ARG A 1 90 ? 6.454 10.562 -0.423 1.00 93.31 90 ARG A N 1
ATOM 661 C CA . ARG A 1 90 ? 5.073 10.970 -0.166 1.00 93.31 90 ARG A CA 1
ATOM 662 C C . ARG A 1 90 ? 4.713 10.656 1.277 1.00 93.31 90 ARG A C 1
ATOM 664 O O . ARG A 1 90 ? 5.005 9.575 1.772 1.00 93.31 90 ARG A O 1
ATOM 671 N N . SER A 1 91 ? 3.990 11.573 1.914 1.00 94.88 91 SER A N 1
ATOM 672 C CA . SER A 1 91 ? 3.294 11.267 3.162 1.00 94.88 91 SER A CA 1
ATOM 673 C C . SER A 1 91 ? 2.064 10.421 2.830 1.00 94.88 91 SER A C 1
ATOM 675 O O . SER A 1 91 ? 1.072 10.928 2.302 1.00 94.88 91 SER A O 1
ATOM 677 N N . LEU A 1 92 ? 2.165 9.111 3.054 1.00 97.56 92 LEU A N 1
ATOM 678 C CA . LEU A 1 92 ? 1.057 8.183 2.853 1.00 97.56 92 LEU A CA 1
ATOM 679 C C . LEU A 1 92 ? 0.241 8.060 4.149 1.00 97.56 92 LEU A C 1
ATOM 681 O O . LEU A 1 92 ? 0.820 7.975 5.229 1.00 97.56 92 LEU A O 1
ATOM 685 N N . PRO A 1 93 ? -1.103 8.010 4.082 1.00 97.56 93 PRO A N 1
ATOM 686 C CA . PRO A 1 93 ? -1.951 7.897 5.272 1.00 97.56 93 PRO A CA 1
ATOM 687 C C . PRO A 1 93 ? -2.031 6.459 5.828 1.00 97.56 93 PRO A C 1
ATOM 689 O O . PRO A 1 93 ? -3.010 6.087 6.490 1.00 97.56 93 PRO A O 1
ATOM 692 N N . TRP A 1 94 ? -1.026 5.630 5.541 1.00 98.56 94 TRP A N 1
ATOM 693 C CA . TRP A 1 94 ? -0.888 4.270 6.048 1.00 98.56 94 TRP A CA 1
ATOM 694 C C . TRP A 1 94 ? 0.578 3.883 6.227 1.00 98.56 94 TRP A C 1
ATOM 696 O O . TRP A 1 94 ? 1.431 4.242 5.420 1.00 98.56 94 TRP A O 1
ATOM 706 N N . ASP A 1 95 ? 0.820 3.072 7.247 1.00 97.69 95 ASP A N 1
ATOM 707 C CA . ASP A 1 95 ? 2.034 2.288 7.419 1.00 97.69 95 ASP A CA 1
ATOM 708 C C . ASP A 1 95 ? 1.883 0.933 6.718 1.00 97.69 95 ASP A C 1
ATOM 710 O O . ASP A 1 95 ? 0.783 0.528 6.318 1.00 97.69 95 ASP A O 1
ATOM 714 N N . TYR A 1 96 ? 2.985 0.199 6.611 1.00 97.94 96 TYR A N 1
ATOM 715 C CA . TYR A 1 96 ? 3.002 -1.168 6.105 1.00 97.94 96 TYR A CA 1
ATOM 716 C C . TYR A 1 96 ? 3.694 -2.107 7.088 1.00 97.94 96 TYR A C 1
ATOM 718 O O . TYR A 1 96 ? 4.558 -1.691 7.859 1.00 97.94 96 TYR A O 1
ATOM 726 N N . TYR A 1 97 ? 3.321 -3.381 7.051 1.00 97.38 97 TYR A N 1
ATOM 727 C CA . TYR A 1 97 ? 4.029 -4.441 7.758 1.00 97.38 97 TYR A CA 1
ATOM 728 C C . TYR A 1 97 ? 3.739 -5.803 7.119 1.00 97.38 97 TYR A C 1
ATOM 730 O O . TYR A 1 97 ? 2.803 -5.947 6.325 1.00 97.38 97 TYR A O 1
ATOM 738 N N . SER A 1 98 ? 4.537 -6.800 7.493 1.00 97.00 98 SER A N 1
ATOM 739 C CA . SER A 1 98 ? 4.380 -8.183 7.042 1.00 97.00 98 SER A CA 1
ATOM 740 C C . SER A 1 98 ? 4.138 -9.108 8.232 1.00 97.00 98 SER A C 1
ATOM 742 O O . SER A 1 98 ? 4.700 -8.904 9.308 1.00 97.00 98 SER A O 1
ATOM 744 N N . GLU A 1 99 ? 3.310 -10.129 8.036 1.00 95.75 99 GLU A N 1
ATOM 745 C CA . GLU A 1 99 ? 3.068 -11.211 8.996 1.00 95.75 99 GLU A CA 1
ATOM 746 C C . GLU A 1 99 ? 3.142 -12.529 8.215 1.00 95.75 99 GLU A C 1
ATOM 748 O O . GLU A 1 99 ? 2.233 -12.860 7.451 1.00 95.75 99 GLU A O 1
ATOM 753 N N . GLY A 1 100 ? 4.260 -13.246 8.352 1.00 94.19 100 GLY A N 1
ATOM 754 C CA . GLY A 1 100 ? 4.567 -14.390 7.492 1.00 94.19 100 GLY A CA 1
ATOM 755 C C . GLY A 1 100 ? 4.733 -13.972 6.027 1.00 94.19 100 GLY A C 1
ATOM 756 O O . GLY A 1 100 ? 5.486 -13.050 5.717 1.00 94.19 100 GLY A O 1
ATOM 757 N N . ASP A 1 101 ? 4.012 -14.643 5.131 1.00 93.44 101 ASP A N 1
ATOM 758 C CA . ASP A 1 101 ? 3.972 -14.364 3.690 1.00 93.44 101 ASP A CA 1
ATOM 759 C C . ASP A 1 101 ? 2.966 -13.263 3.305 1.00 93.44 101 ASP A C 1
ATOM 761 O O . ASP A 1 101 ? 2.885 -12.854 2.143 1.00 93.44 101 ASP A O 1
ATOM 765 N N . ARG A 1 102 ? 2.208 -12.746 4.277 1.00 96.38 102 ARG A N 1
ATOM 766 C CA . ARG A 1 102 ? 1.154 -11.755 4.054 1.00 96.38 102 ARG A CA 1
ATOM 767 C C . ARG A 1 102 ? 1.658 -10.342 4.285 1.00 96.38 102 ARG A C 1
ATOM 769 O O . ARG A 1 102 ? 2.439 -10.079 5.197 1.00 96.38 102 ARG A O 1
ATOM 776 N N . PHE A 1 103 ? 1.127 -9.419 3.494 1.00 98.12 103 PHE A N 1
ATOM 777 C CA . PHE A 1 103 ? 1.456 -8.002 3.557 1.00 98.12 103 PHE A CA 1
ATOM 778 C C . PHE A 1 103 ? 0.211 -7.173 3.844 1.00 98.12 103 PHE A C 1
ATOM 780 O O . PHE A 1 103 ? -0.845 -7.381 3.237 1.00 98.12 103 PHE A O 1
ATOM 787 N N . TYR A 1 104 ? 0.343 -6.226 4.765 1.00 98.38 104 TYR A N 1
ATOM 788 C CA . TYR A 1 104 ? -0.768 -5.424 5.250 1.00 98.38 104 TYR A CA 1
ATOM 789 C C . TYR A 1 104 ? -0.424 -3.941 5.230 1.00 98.38 104 TYR A C 1
ATOM 791 O O . TYR A 1 104 ? 0.687 -3.527 5.561 1.00 98.38 104 TYR A O 1
ATOM 799 N N . LEU A 1 105 ? -1.431 -3.136 4.904 1.00 98.56 105 LEU A N 1
ATOM 800 C CA . LEU A 1 105 ? -1.422 -1.691 5.057 1.00 98.56 105 LEU A CA 1
ATOM 801 C C . LEU A 1 105 ? -2.305 -1.314 6.240 1.00 98.56 105 LEU A C 1
ATOM 803 O O . LEU A 1 105 ? -3.468 -1.720 6.330 1.00 98.56 105 LEU A O 1
ATOM 807 N N . ARG A 1 106 ? -1.778 -0.507 7.153 1.00 98.50 106 ARG A N 1
ATOM 808 C CA . ARG A 1 106 ? -2.512 -0.064 8.339 1.00 98.50 106 ARG A CA 1
ATOM 809 C C . ARG A 1 106 ? -2.594 1.445 8.342 1.00 98.50 106 ARG A C 1
ATOM 811 O O . ARG A 1 106 ? -1.575 2.112 8.272 1.00 98.50 106 ARG A O 1
ATOM 818 N N . SER A 1 107 ? -3.805 1.988 8.441 1.00 98.44 107 SER A N 1
ATOM 819 C CA . SER A 1 107 ? -3.986 3.440 8.503 1.00 98.44 107 SER A CA 1
ATOM 820 C C . SER A 1 107 ? -3.187 4.012 9.672 1.00 98.44 107 SER A C 1
ATOM 822 O O . SER A 1 107 ? -3.219 3.448 10.767 1.00 98.44 107 SER A O 1
ATOM 824 N N . THR A 1 108 ?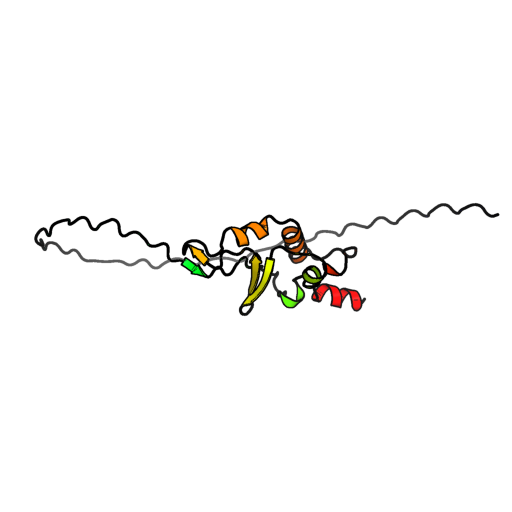 -2.549 5.163 9.477 1.00 98.00 108 THR A N 1
ATOM 825 C CA . THR A 1 108 ? -1.869 5.881 10.571 1.00 98.00 108 THR A CA 1
ATOM 826 C C . THR A 1 108 ? -2.848 6.325 11.665 1.00 98.00 108 THR A C 1
ATOM 828 O O . THR A 1 108 ? -2.461 6.558 12.804 1.00 98.00 108 THR A O 1
ATOM 831 N N . THR A 1 109 ? -4.146 6.374 11.340 1.00 98.00 109 THR A N 1
ATOM 832 C CA . THR A 1 109 ? -5.255 6.651 12.270 1.00 98.00 109 THR A CA 1
ATOM 833 C C . THR A 1 109 ? -6.077 5.399 12.597 1.00 98.00 109 THR A C 1
ATOM 835 O O . THR A 1 109 ? -7.267 5.488 12.899 1.00 98.00 109 THR A O 1
ATOM 838 N N . CYS A 1 110 ? -5.475 4.210 12.494 1.00 98.00 110 CYS A N 1
ATOM 839 C CA . CYS A 1 110 ? -6.125 2.941 12.818 1.00 98.00 110 CYS A CA 1
ATOM 840 C C . CYS A 1 110 ? -6.650 2.927 14.262 1.00 98.00 110 CYS A C 1
ATOM 842 O O . CYS A 1 110 ? -5.929 3.275 15.195 1.00 98.00 110 CYS A O 1
ATOM 844 N N . SER A 1 111 ? -7.872 2.423 14.449 1.00 96.31 111 SER A N 1
ATOM 845 C CA . SER A 1 111 ? -8.490 2.243 15.770 1.00 96.31 111 SER A CA 1
ATOM 846 C C . SER A 1 111 ? -7.810 1.176 16.636 1.00 96.31 111 SER A C 1
ATOM 848 O O . SER A 1 111 ? -8.149 1.046 17.803 1.00 96.31 111 SER A O 1
ATOM 850 N N . LYS A 1 112 ? -6.848 0.420 16.085 1.00 95.94 112 LYS A N 1
ATOM 851 C CA . LYS A 1 112 ? -6.142 -0.731 16.687 1.00 95.94 112 LYS A CA 1
ATOM 852 C C . LYS A 1 112 ? -7.020 -1.953 16.956 1.00 95.94 112 LYS A C 1
ATOM 854 O O . LYS A 1 112 ? -6.520 -3.061 16.792 1.00 95.94 112 LYS A O 1
ATOM 859 N N . THR A 1 113 ? -8.297 -1.772 17.262 1.00 95.81 113 THR A N 1
ATOM 860 C CA . THR A 1 113 ? -9.296 -2.835 17.415 1.00 95.81 113 THR A CA 1
ATOM 861 C C . THR A 1 113 ? -10.443 -2.673 16.413 1.00 95.81 113 THR A C 1
ATOM 863 O O . THR A 1 113 ? -10.546 -1.671 15.692 1.00 95.81 113 THR A O 1
ATOM 866 N N . THR A 1 114 ? -11.253 -3.715 16.281 1.00 95.25 114 THR A N 1
ATOM 867 C CA . THR A 1 114 ? -12.438 -3.800 15.422 1.00 95.25 114 THR A CA 1
ATOM 868 C C . THR A 1 114 ? -13.419 -4.801 16.036 1.00 95.25 114 THR A C 1
ATOM 870 O O . THR A 1 114 ? -13.023 -5.599 16.882 1.00 95.25 114 THR A O 1
ATOM 873 N N . SER A 1 115 ? -14.695 -4.760 15.652 1.00 91.56 115 SER A N 1
ATOM 874 C CA . SER A 1 115 ? -15.670 -5.754 16.116 1.00 91.56 115 SER A CA 1
ATOM 875 C C . SER A 1 115 ? -15.311 -7.148 15.599 1.00 91.56 115 SER A C 1
ATOM 877 O O . SER A 1 115 ? -14.771 -7.265 14.500 1.00 91.56 115 SER A O 1
ATOM 879 N N . ALA A 1 116 ? -15.651 -8.201 16.344 1.00 86.88 116 ALA A N 1
ATOM 880 C CA . ALA A 1 116 ? -15.438 -9.590 15.921 1.00 86.88 116 ALA A CA 1
ATOM 881 C C . ALA A 1 116 ? -16.011 -9.907 14.523 1.00 86.88 116 ALA A C 1
ATOM 883 O O . ALA A 1 116 ? -15.427 -10.693 13.780 1.00 86.88 116 ALA A O 1
ATOM 884 N N . ASP A 1 117 ? -17.099 -9.239 14.129 1.00 86.19 117 ASP A N 1
ATOM 885 C CA . ASP A 1 117 ? -17.731 -9.405 12.812 1.00 86.19 117 ASP A CA 1
ATOM 886 C C . ASP A 1 117 ? -16.935 -8.776 11.652 1.00 86.19 117 ASP A C 1
ATOM 888 O O . ASP A 1 117 ? -17.213 -9.045 10.482 1.00 86.19 117 ASP A O 1
ATOM 892 N N . SER A 1 118 ? -15.953 -7.916 11.940 1.00 85.56 118 SER A N 1
ATOM 893 C CA . SER A 1 118 ? -15.148 -7.230 10.929 1.00 85.56 118 SER A CA 1
ATOM 894 C C . SER A 1 118 ? -13.661 -7.414 11.190 1.00 85.56 118 SER A C 1
ATOM 896 O O . SER A 1 118 ? -13.129 -6.922 12.175 1.00 85.56 118 SER A O 1
ATOM 898 N N . ALA A 1 119 ? -12.933 -7.992 10.235 1.00 87.50 119 ALA A N 1
ATOM 899 C CA . ALA A 1 119 ? -11.478 -8.149 10.336 1.00 87.50 119 ALA A CA 1
ATOM 900 C C . ALA A 1 119 ? -10.688 -6.821 10.233 1.00 87.50 119 ALA A C 1
ATOM 902 O O . ALA A 1 119 ? -9.481 -6.786 10.490 1.00 87.50 119 ALA A O 1
ATOM 903 N N . ILE A 1 120 ? -11.338 -5.724 9.821 1.00 96.31 120 ILE A N 1
ATOM 904 C CA . ILE A 1 120 ? -10.687 -4.440 9.540 1.00 96.31 120 ILE A CA 1
ATOM 905 C C . ILE A 1 120 ? -11.503 -3.260 10.078 1.00 96.31 120 ILE A C 1
ATOM 907 O O . ILE A 1 120 ? -12.705 -3.148 9.845 1.00 96.31 120 ILE A O 1
ATOM 911 N N . CYS A 1 121 ? -10.840 -2.318 10.754 1.00 97.12 121 CYS A N 1
ATOM 912 C CA . CYS A 1 121 ? -11.506 -1.097 11.203 1.00 97.12 121 CYS A CA 1
ATOM 913 C C . CYS A 1 121 ? -11.846 -0.164 10.023 1.00 97.12 121 CYS A C 1
ATOM 915 O O . CYS A 1 121 ? -11.194 -0.171 8.970 1.00 97.12 121 CYS A O 1
ATOM 917 N N . SER A 1 122 ? -12.829 0.718 10.217 1.00 96.75 122 SER A N 1
ATOM 918 C CA . SER A 1 122 ? -13.300 1.644 9.175 1.00 96.75 122 SER A CA 1
ATOM 919 C C . SER A 1 122 ? -12.195 2.554 8.616 1.00 96.75 122 SER A C 1
ATOM 921 O O . SER A 1 122 ? -12.186 2.854 7.423 1.00 96.75 122 SER A O 1
ATOM 923 N N . LYS A 1 123 ? -11.230 2.966 9.448 1.00 98.00 123 LYS A N 1
ATOM 924 C CA . LYS A 1 123 ? -10.098 3.822 9.050 1.00 98.00 123 LYS A CA 1
ATOM 925 C C . LYS A 1 123 ? -9.136 3.097 8.108 1.00 98.00 123 LYS A C 1
ATOM 927 O O . LYS A 1 123 ? -8.763 3.654 7.081 1.00 98.00 123 LYS A O 1
ATOM 932 N N . CYS A 1 124 ? -8.802 1.840 8.399 1.00 98.38 124 CYS A N 1
ATOM 933 C CA . CYS A 1 124 ? -8.004 1.003 7.499 1.00 98.38 124 CYS A CA 1
ATOM 934 C C . CYS A 1 124 ? -8.768 0.663 6.213 1.00 98.38 124 CYS A C 1
ATOM 936 O O . CYS A 1 124 ? -8.182 0.678 5.136 1.00 98.38 124 CYS A O 1
ATOM 938 N N . ASN A 1 125 ? -10.083 0.437 6.294 1.00 97.69 125 ASN A N 1
ATOM 939 C CA . ASN A 1 125 ? -10.902 0.183 5.107 1.00 97.69 125 ASN A CA 1
ATOM 940 C C . ASN A 1 125 ? -10.895 1.367 4.119 1.00 97.69 125 ASN A C 1
ATOM 942 O O . ASN A 1 125 ? -10.861 1.165 2.906 1.00 97.69 125 ASN A O 1
ATOM 946 N N . LYS A 1 126 ? -10.847 2.610 4.622 1.00 98.00 126 LYS A N 1
ATOM 947 C CA . LYS A 1 126 ? -10.795 3.828 3.792 1.00 98.00 126 LYS A CA 1
ATOM 948 C C . LYS A 1 126 ? -9.544 3.944 2.915 1.00 98.00 126 LYS A C 1
ATOM 950 O O . LYS A 1 126 ? -9.587 4.703 1.950 1.00 98.00 126 LYS A O 1
ATOM 955 N N . ILE A 1 127 ? -8.477 3.184 3.184 1.00 98.38 127 ILE A N 1
ATOM 956 C CA . ILE A 1 127 ? -7.291 3.128 2.309 1.00 98.38 127 ILE A CA 1
ATOM 957 C C . ILE A 1 127 ? -7.694 2.739 0.878 1.00 98.38 127 ILE A C 1
ATOM 959 O O . ILE A 1 127 ? -7.178 3.321 -0.070 1.00 98.38 127 ILE A O 1
ATOM 963 N N . ARG A 1 128 ? -8.689 1.852 0.714 1.00 98.00 128 ARG A N 1
ATOM 964 C CA . ARG A 1 128 ? -9.196 1.411 -0.601 1.00 98.00 128 ARG A CA 1
ATOM 965 C C . ARG A 1 128 ? -9.680 2.560 -1.489 1.00 98.00 128 ARG A C 1
ATOM 967 O O . ARG A 1 128 ? -9.617 2.470 -2.711 1.00 98.00 128 ARG A O 1
ATOM 974 N N . ASN A 1 129 ? -10.139 3.648 -0.877 1.00 97.88 129 ASN A N 1
ATOM 975 C CA . ASN A 1 129 ? -10.678 4.795 -1.597 1.00 97.88 129 ASN A CA 1
ATOM 976 C C . ASN A 1 129 ? -9.600 5.812 -1.987 1.00 97.88 129 ASN A C 1
ATOM 978 O O . ASN A 1 129 ? -9.89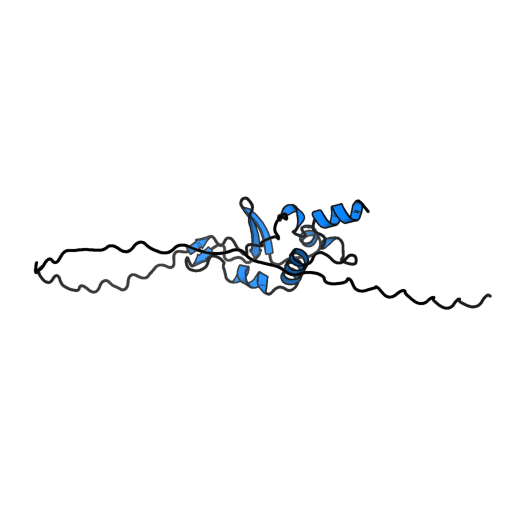8 6.722 -2.755 1.00 97.88 129 ASN A O 1
ATOM 982 N N . ASN A 1 130 ? -8.371 5.670 -1.484 1.00 97.88 130 ASN A N 1
ATOM 983 C CA . ASN A 1 130 ? -7.273 6.578 -1.781 1.00 97.88 130 ASN A CA 1
ATOM 984 C C . ASN A 1 130 ? -6.709 6.325 -3.189 1.00 97.88 130 ASN A C 1
ATOM 986 O O . ASN A 1 130 ? -6.399 5.191 -3.549 1.00 97.88 130 ASN A O 1
ATOM 990 N N . ASP A 1 131 ? -6.527 7.386 -3.974 1.00 97.75 131 ASP A N 1
ATOM 991 C CA . ASP A 1 131 ? -6.106 7.256 -5.375 1.00 97.75 131 ASP A CA 1
ATOM 992 C C . ASP A 1 131 ? -4.664 6.769 -5.530 1.00 97.75 131 ASP A C 1
ATOM 994 O O . ASP A 1 131 ? -4.357 6.030 -6.462 1.00 97.75 131 ASP A O 1
ATOM 998 N N . ILE A 1 132 ? -3.779 7.099 -4.585 1.00 96.62 132 ILE A N 1
ATOM 999 C CA . ILE A 1 132 ? -2.420 6.551 -4.572 1.00 96.62 132 ILE A CA 1
ATOM 1000 C C . ILE A 1 132 ? -2.482 5.036 -4.364 1.00 96.62 132 ILE A C 1
ATOM 1002 O O . ILE A 1 132 ? -1.806 4.305 -5.082 1.00 96.62 132 ILE A O 1
ATOM 1006 N N . PHE A 1 133 ? -3.319 4.558 -3.438 1.00 97.88 133 PHE A N 1
ATOM 1007 C CA . PHE A 1 133 ? -3.504 3.122 -3.221 1.00 97.88 133 PHE A CA 1
ATOM 1008 C C . PHE A 1 133 ? -4.051 2.426 -4.474 1.00 97.88 133 PHE A C 1
ATOM 1010 O O . PHE A 1 133 ? -3.489 1.417 -4.893 1.00 97.88 133 PHE A O 1
ATOM 1017 N N . LYS A 1 134 ? -5.087 2.984 -5.116 1.00 97.94 134 LYS A N 1
ATOM 1018 C CA . LYS A 1 134 ? -5.639 2.429 -6.365 1.00 97.94 134 LYS A CA 1
ATOM 1019 C C . LYS A 1 134 ? -4.575 2.322 -7.459 1.00 97.94 134 LYS A C 1
ATOM 1021 O O . LYS A 1 134 ? -4.458 1.274 -8.080 1.00 97.94 134 LYS A O 1
ATOM 1026 N N . ASN A 1 135 ? -3.750 3.356 -7.630 1.00 96.06 135 ASN A N 1
ATOM 1027 C CA . ASN A 1 135 ? -2.650 3.349 -8.598 1.00 96.06 135 ASN A CA 1
ATOM 1028 C C . ASN A 1 135 ? -1.559 2.316 -8.263 1.00 96.06 135 ASN A C 1
ATOM 1030 O O . ASN A 1 135 ? -0.932 1.774 -9.169 1.00 96.06 135 ASN A O 1
ATOM 1034 N N . ILE A 1 136 ? -1.301 2.045 -6.978 1.00 96.81 136 ILE A N 1
ATOM 1035 C CA . ILE A 1 136 ? -0.386 0.967 -6.567 1.00 96.81 136 ILE A CA 1
ATOM 1036 C C . ILE A 1 136 ? -0.973 -0.390 -6.957 1.00 96.81 136 ILE A C 1
ATOM 1038 O O . ILE A 1 136 ? -0.273 -1.190 -7.565 1.00 96.81 136 ILE A O 1
ATOM 1042 N N . VAL A 1 137 ? -2.245 -0.638 -6.631 1.00 97.69 137 VAL A N 1
ATOM 1043 C CA . VAL A 1 137 ? -2.927 -1.902 -6.958 1.00 97.69 137 VAL A CA 1
ATOM 1044 C C . VAL A 1 137 ? -2.967 -2.131 -8.467 1.00 97.69 137 VAL A C 1
ATOM 1046 O O . VAL A 1 137 ? -2.639 -3.223 -8.919 1.00 97.69 137 VAL A O 1
ATOM 1049 N N . ASP A 1 138 ? -3.304 -1.098 -9.239 1.00 96.38 138 ASP A N 1
ATOM 1050 C CA . ASP A 1 138 ? -3.313 -1.153 -10.701 1.00 96.38 138 ASP A CA 1
ATOM 1051 C C . ASP A 1 138 ? -1.945 -1.566 -11.265 1.00 96.38 138 ASP A C 1
ATOM 1053 O O . ASP A 1 138 ? -1.854 -2.473 -12.084 1.00 96.38 138 ASP A O 1
ATOM 1057 N N . ARG A 1 139 ? -0.858 -0.986 -10.749 1.00 95.81 139 ARG A N 1
ATOM 1058 C CA . ARG A 1 139 ? 0.506 -1.321 -11.185 1.00 95.81 139 ARG A CA 1
ATOM 1059 C C . ARG A 1 139 ? 0.993 -2.686 -10.724 1.00 95.81 139 ARG A C 1
ATOM 1061 O O . ARG A 1 139 ? 1.802 -3.293 -11.414 1.00 95.81 139 ARG A O 1
ATOM 1068 N N . ILE A 1 140 ? 0.528 -3.166 -9.573 1.00 95.88 140 ILE A N 1
ATOM 1069 C CA . ILE A 1 140 ? 0.784 -4.545 -9.140 1.00 95.88 140 ILE A CA 1
ATOM 1070 C C . ILE A 1 140 ? 0.091 -5.524 -10.096 1.00 95.88 140 ILE A C 1
ATOM 1072 O O . ILE A 1 140 ? 0.656 -6.560 -10.421 1.00 95.88 140 ILE A O 1
ATOM 1076 N N . ALA A 1 141 ? -1.115 -5.199 -10.567 1.00 95.06 141 ALA A N 1
ATOM 1077 C CA . ALA A 1 141 ? -1.871 -6.065 -11.468 1.00 95.06 141 ALA A CA 1
ATOM 1078 C C . ALA A 1 141 ? -1.372 -6.017 -12.923 1.00 95.06 141 ALA A C 1
ATOM 1080 O O . ALA A 1 141 ? -1.327 -7.048 -13.590 1.00 95.06 141 ALA A O 1
ATOM 1081 N N . HIS A 1 142 ? -1.012 -4.832 -13.419 1.00 94.19 142 HIS A N 1
ATOM 1082 C CA . HIS A 1 142 ? -0.764 -4.586 -14.845 1.00 94.19 142 HIS A CA 1
ATOM 1083 C C . HIS A 1 142 ? 0.691 -4.217 -15.172 1.00 94.19 142 HIS A C 1
ATOM 1085 O O . HIS A 1 142 ? 1.036 -4.014 -16.336 1.00 94.19 142 HIS A O 1
ATOM 1091 N N . GLY A 1 143 ? 1.556 -4.131 -14.162 1.00 92.44 143 GLY A N 1
ATOM 1092 C CA . GLY A 1 143 ? 2.935 -3.676 -14.302 1.00 92.44 143 GLY A CA 1
ATOM 1093 C C . GLY A 1 143 ? 3.086 -2.151 -14.276 1.00 92.44 143 GLY A C 1
ATOM 1094 O O . GLY A 1 143 ? 2.130 -1.378 -14.192 1.00 92.44 143 GLY A O 1
ATOM 1095 N N . VAL A 1 144 ? 4.339 -1.694 -14.326 1.00 92.81 144 VAL A N 1
ATOM 1096 C CA . VAL A 1 144 ? 4.699 -0.268 -14.279 1.00 92.81 144 VAL A CA 1
ATOM 1097 C C . VAL A 1 144 ? 5.073 0.221 -15.676 1.00 92.81 144 VAL A C 1
ATOM 1099 O O . VAL A 1 144 ? 5.960 -0.341 -16.313 1.00 92.81 144 VAL A O 1
ATOM 1102 N N . ASN A 1 145 ? 4.445 1.308 -16.132 1.00 91.56 145 ASN A N 1
ATOM 1103 C CA . ASN A 1 145 ? 4.789 1.954 -17.401 1.00 91.56 145 ASN A CA 1
ATOM 1104 C C . ASN A 1 145 ? 6.242 2.477 -17.387 1.00 91.56 145 ASN A C 1
ATOM 1106 O O . ASN A 1 145 ? 6.682 3.033 -16.379 1.00 91.56 145 ASN A O 1
ATOM 1110 N N . GLU A 1 146 ? 6.958 2.361 -18.509 1.00 89.12 146 GLU A N 1
ATOM 1111 C CA . GLU A 1 146 ? 8.377 2.734 -18.655 1.00 89.12 146 GLU A CA 1
ATOM 1112 C C . GLU A 1 146 ? 8.703 4.192 -18.287 1.00 89.12 146 GLU A C 1
ATOM 1114 O O . GLU A 1 146 ? 9.789 4.471 -17.763 1.00 89.12 146 GLU A O 1
ATOM 1119 N N . ASN A 1 147 ? 7.740 5.097 -18.482 1.00 90.69 147 ASN A N 1
ATOM 1120 C CA . ASN A 1 147 ? 7.859 6.529 -18.196 1.00 90.69 147 ASN A CA 1
ATOM 1121 C C . ASN A 1 147 ? 7.474 6.899 -16.755 1.00 90.69 147 ASN A C 1
ATOM 1123 O O . ASN A 1 147 ? 7.445 8.075 -16.391 1.00 90.69 147 ASN A O 1
ATOM 1127 N N . THR A 1 148 ? 7.154 5.915 -15.914 1.00 91.44 148 THR A N 1
ATOM 1128 C CA . THR A 1 148 ? 6.810 6.175 -14.514 1.00 91.44 148 THR A CA 1
ATOM 1129 C C . THR A 1 148 ? 8.043 6.665 -13.743 1.00 91.44 148 THR A C 1
ATOM 1131 O O . THR A 1 148 ? 9.168 6.223 -13.973 1.00 91.44 148 THR A O 1
ATOM 1134 N N . LEU A 1 149 ? 7.848 7.566 -12.778 1.00 92.44 149 LEU A N 1
ATOM 1135 C CA . LEU A 1 149 ? 8.917 7.969 -11.860 1.00 92.44 149 LEU A CA 1
ATOM 1136 C C . LEU A 1 149 ? 9.431 6.772 -11.040 1.00 92.44 149 LEU A C 1
ATOM 1138 O O . LEU A 1 149 ? 8.645 5.936 -10.591 1.00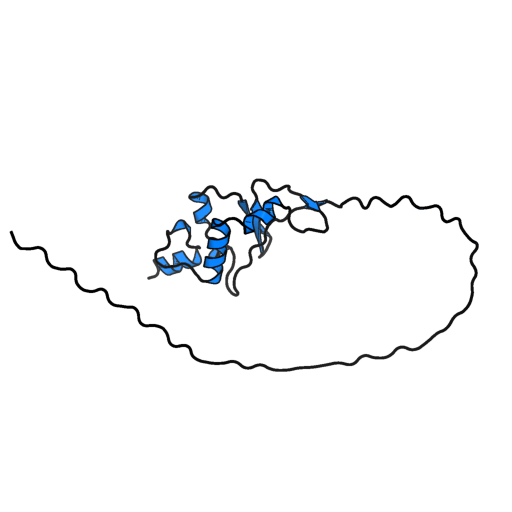 92.44 149 LEU A O 1
ATOM 1142 N N . LEU A 1 150 ? 10.740 6.739 -10.773 1.00 93.19 150 LEU A N 1
ATOM 1143 C CA . LEU A 1 150 ? 11.417 5.615 -10.108 1.00 93.19 150 LEU A CA 1
ATOM 1144 C C . LEU A 1 150 ? 10.831 5.252 -8.735 1.00 93.19 150 LEU A C 1
ATOM 1146 O O . LEU A 1 150 ? 10.784 4.078 -8.393 1.00 93.19 150 LEU A O 1
ATOM 1150 N N . MET A 1 151 ? 10.312 6.222 -7.976 1.00 93.38 151 MET A N 1
ATOM 1151 C CA . MET A 1 151 ? 9.706 5.975 -6.655 1.00 93.38 151 MET A CA 1
ATOM 1152 C C . MET A 1 151 ? 8.467 5.066 -6.686 1.00 93.38 151 MET A C 1
ATOM 1154 O O . MET A 1 151 ? 8.050 4.554 -5.650 1.00 93.38 151 MET A O 1
ATOM 1158 N N . TYR A 1 152 ? 7.860 4.891 -7.860 1.00 94.25 152 TYR A N 1
ATOM 1159 C CA . TYR A 1 152 ? 6.718 4.006 -8.061 1.00 94.25 152 TYR A CA 1
ATOM 1160 C C . TYR A 1 152 ? 7.098 2.634 -8.611 1.00 94.25 152 TYR A C 1
ATOM 1162 O O . TYR A 1 152 ? 6.218 1.784 -8.747 1.00 94.25 152 TYR A O 1
ATOM 1170 N N . TYR A 1 153 ? 8.366 2.416 -8.955 1.00 94.75 153 TYR A N 1
ATOM 1171 C CA . TYR A 1 153 ? 8.814 1.090 -9.332 1.00 94.75 153 TYR A CA 1
ATOM 1172 C C . TYR A 1 153 ? 8.987 0.243 -8.075 1.00 94.75 153 TYR A C 1
ATOM 1174 O O . TYR A 1 153 ? 9.654 0.671 -7.127 1.00 94.75 153 TYR A O 1
ATOM 1182 N N . PRO A 1 154 ? 8.429 -0.971 -8.056 1.00 94.69 154 PRO A N 1
ATOM 1183 C CA . PRO A 1 154 ? 8.798 -1.927 -7.040 1.00 94.69 154 PRO A CA 1
ATOM 1184 C C . PRO A 1 154 ? 10.197 -2.484 -7.353 1.00 94.69 154 PRO A C 1
ATOM 1186 O O . PRO A 1 154 ? 10.714 -2.330 -8.468 1.00 94.69 154 PRO A O 1
ATOM 1189 N N . ILE A 1 155 ? 10.835 -3.120 -6.369 1.00 94.00 155 ILE A N 1
ATOM 1190 C CA . ILE A 1 155 ? 12.243 -3.541 -6.480 1.00 94.00 155 ILE A CA 1
ATOM 1191 C C . ILE A 1 155 ? 12.462 -4.472 -7.684 1.00 94.00 155 ILE A C 1
ATOM 1193 O O . ILE A 1 155 ? 13.440 -4.296 -8.413 1.00 94.00 155 ILE A O 1
ATOM 1197 N N . GLY A 1 156 ? 11.537 -5.401 -7.957 1.00 91.38 156 GLY A N 1
ATOM 1198 C CA . GLY A 1 156 ? 11.636 -6.298 -9.117 1.00 91.38 156 GLY A CA 1
ATOM 1199 C C . GLY A 1 156 ? 11.663 -5.549 -10.458 1.00 91.38 156 GLY A C 1
ATOM 1200 O O . GLY A 1 156 ? 12.444 -5.879 -11.356 1.00 91.38 156 GLY A O 1
ATOM 1201 N N . GLY A 1 157 ? 10.881 -4.471 -10.566 1.00 91.31 157 GLY A N 1
ATOM 1202 C CA . GLY A 1 157 ? 10.869 -3.599 -11.739 1.00 91.31 157 GLY A CA 1
ATOM 1203 C C . GLY A 1 157 ? 12.162 -2.792 -11.896 1.00 91.31 157 GLY A C 1
ATOM 1204 O O . GLY A 1 157 ? 12.677 -2.674 -13.008 1.00 91.31 157 GLY A O 1
ATOM 1205 N N . LEU A 1 158 ? 12.733 -2.288 -10.794 1.00 92.38 158 LEU A N 1
ATOM 1206 C CA . LEU A 1 158 ? 14.011 -1.559 -10.815 1.00 92.38 158 LEU A CA 1
ATOM 1207 C C . LEU A 1 158 ? 15.170 -2.441 -11.289 1.00 92.38 158 LEU A C 1
ATOM 1209 O O . LEU A 1 158 ? 15.948 -2.023 -12.145 1.00 92.38 158 LEU A O 1
ATOM 1213 N N . VAL A 1 159 ? 15.263 -3.672 -10.778 1.00 92.12 159 VAL A N 1
ATOM 1214 C CA . VAL A 1 159 ? 16.304 -4.631 -11.187 1.00 92.12 159 VAL A CA 1
ATOM 1215 C C . VAL A 1 159 ? 16.217 -4.924 -12.684 1.00 92.12 159 VAL A C 1
ATOM 1217 O O . VAL A 1 159 ? 17.239 -4.973 -13.365 1.00 92.12 159 VAL A O 1
ATOM 1220 N N . THR A 1 160 ? 15.001 -5.073 -13.211 1.00 89.81 160 THR A N 1
ATOM 1221 C CA . THR A 1 160 ? 14.778 -5.290 -14.647 1.00 89.81 160 THR A CA 1
ATOM 1222 C C . THR A 1 160 ? 15.200 -4.077 -15.476 1.00 89.81 160 THR A C 1
ATOM 1224 O O . THR A 1 160 ? 15.789 -4.248 -16.541 1.00 89.81 160 THR A O 1
ATOM 1227 N N . LYS A 1 161 ? 14.945 -2.859 -14.980 1.00 87.94 161 LYS A N 1
ATOM 1228 C CA . LYS A 1 161 ? 15.294 -1.607 -15.667 1.00 87.94 161 LYS A CA 1
ATOM 1229 C C . LYS A 1 161 ? 16.803 -1.353 -15.720 1.00 87.94 161 LYS A C 1
ATOM 1231 O O . LYS A 1 161 ? 17.276 -0.869 -16.732 1.00 87.94 161 LYS A O 1
ATOM 1236 N N . ILE A 1 162 ? 17.549 -1.690 -14.664 1.00 89.25 162 ILE A N 1
ATOM 1237 C CA . ILE A 1 162 ? 19.012 -1.485 -14.593 1.00 89.25 162 ILE A CA 1
ATOM 1238 C C . ILE A 1 162 ? 19.786 -2.492 -15.460 1.00 89.25 162 ILE A C 1
ATOM 1240 O O . ILE A 1 162 ? 20.897 -2.210 -15.893 1.00 89.25 162 ILE A O 1
ATOM 1244 N N . ARG A 1 163 ? 19.232 -3.687 -15.688 1.00 88.38 163 ARG A N 1
ATOM 1245 C CA . ARG A 1 163 ? 19.892 -4.756 -16.460 1.00 88.38 163 ARG A CA 1
ATOM 1246 C C . ARG A 1 163 ? 19.780 -4.601 -17.982 1.00 88.38 163 ARG A C 1
ATOM 1248 O O . ARG A 1 163 ? 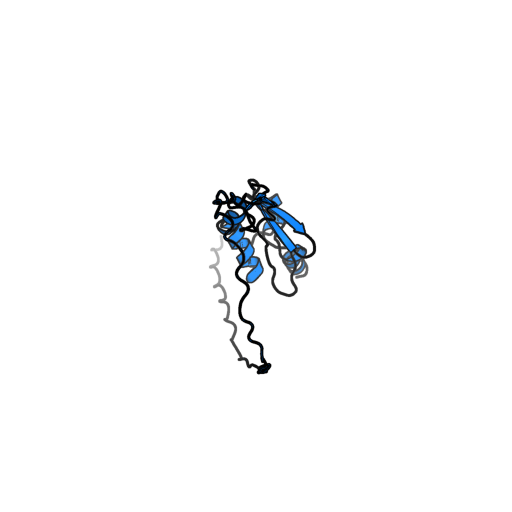20.340 -5.434 -18.690 1.00 88.38 163 ARG A O 1
ATOM 1255 N N . ARG A 1 164 ? 19.026 -3.616 -18.464 1.00 67.62 164 ARG A N 1
ATOM 1256 C CA . ARG A 1 164 ? 18.841 -3.306 -19.887 1.00 67.62 164 ARG A CA 1
ATOM 1257 C C . ARG A 1 164 ? 19.669 -2.085 -20.253 1.00 67.62 164 ARG A C 1
ATOM 1259 O O . ARG A 1 164 ? 20.194 -2.086 -21.383 1.00 67.62 164 ARG A O 1
#

pLDDT: mean 80.16, std 20.61, range [37.62, 98.56]

Secondary structure (DSSP, 8-state):
-PPPPPPPPPPPPPPPPP-------------------------------------------EEE---EEE---TT--HHHHS-TTHHHHS--SEEEEEETTEEEEEETT--SEEETT-SS-HHHHGGGG-HHHHHHHHHHHH---TTS-GGGS-HHHHHHHHT-

Organism: NCBI:txid1033252